Protein AF-U2TUU3-F1 (afdb_monomer_lite)

Foldseek 3Di:
DDQAQAQLPPRHRQKDWDWDDDPDPQIAIKIADPVVRDIDGPPHHRDSVVRRCVRVPDPPDQPPPPPDPDTDDDRD

Secondary structure (DSSP, 8-state):
-PPPPPPTTT--S--EEEEEEEETTEEEEEEE-TTT--EE--S---SHHHHHHHHH---------SSSS-------

Radius of gyration: 15.25 Å; chains: 1; bounding box: 42×29×30 Å

Organism: NCBI:txid1125712

Sequence (76 aa):
MSELKPCPFCGGTSAIVERYEHHEGQWRYRVVCPDCMGQVDSGWWQNAAQAIEAWNRRTEGTCHDVTTGNARCSAR

InterPro domains:
  IPR019908 Endodeoxyribonuclease toxin RalR [TIGR03655] (4-59)

pLDDT: mean 79.86, std 16.41, range [43.41, 94.31]

Structure (mmCIF, N/CA/C/O backbone):
data_AF-U2TUU3-F1
#
_entry.id   AF-U2TUU3-F1
#
loop_
_atom_site.group_PDB
_atom_site.id
_atom_site.type_symbol
_atom_site.label_atom_id
_atom_site.label_alt_id
_atom_site.label_comp_id
_atom_site.label_asym_id
_atom_site.label_entity_id
_atom_site.label_seq_id
_atom_site.pdbx_PDB_ins_code
_atom_site.Cartn_x
_atom_site.Cartn_y
_atom_site.Cartn_z
_atom_site.occupancy
_atom_site.B_iso_or_equiv
_atom_site.auth_seq_id
_atom_site.auth_comp_id
_atom_site.auth_asym_id
_atom_site.auth_atom_id
_atom_site.pdbx_PDB_model_num
ATOM 1 N N . MET A 1 1 ? 9.501 -1.810 12.112 1.00 50.19 1 MET A N 1
ATOM 2 C CA . MET A 1 1 ? 8.754 -1.738 10.840 1.00 50.19 1 MET A CA 1
ATOM 3 C C . MET A 1 1 ? 7.376 -1.220 11.196 1.00 50.19 1 MET A C 1
ATOM 5 O O . MET A 1 1 ? 6.744 -1.845 12.034 1.00 50.19 1 MET A O 1
ATOM 9 N N . SER A 1 2 ? 6.996 -0.031 10.726 1.00 68.56 2 SER A N 1
ATOM 10 C CA . SER A 1 2 ? 5.737 0.608 11.129 1.00 68.56 2 SER A CA 1
ATOM 11 C C . SER A 1 2 ? 4.546 -0.259 10.720 1.00 68.56 2 SER A C 1
ATOM 13 O O . SER A 1 2 ? 4.493 -0.725 9.584 1.00 68.56 2 SER A O 1
ATOM 15 N N . GLU A 1 3 ? 3.625 -0.504 11.648 1.00 83.56 3 GLU A N 1
ATOM 16 C CA . GLU A 1 3 ? 2.423 -1.300 11.400 1.00 83.56 3 GLU A CA 1
ATOM 17 C C . G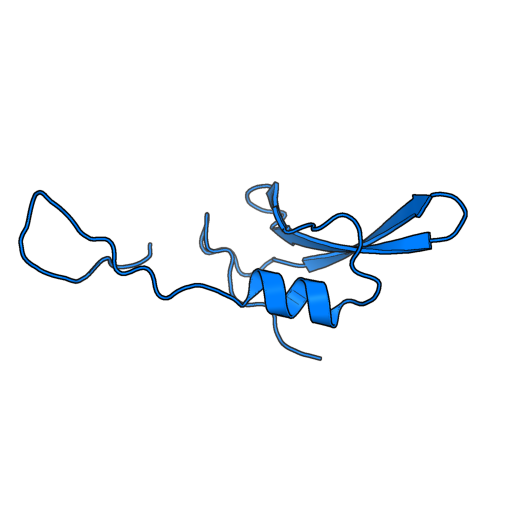LU A 1 3 ? 1.454 -0.529 10.486 1.00 83.56 3 GLU A C 1
ATOM 19 O O . GLU A 1 3 ? 1.302 0.695 10.600 1.00 83.56 3 GLU A O 1
ATOM 24 N N . LEU A 1 4 ? 0.828 -1.227 9.536 1.00 88.94 4 LEU A N 1
ATOM 25 C CA . LEU A 1 4 ? -0.188 -0.639 8.667 1.00 88.94 4 LEU A CA 1
ATOM 26 C C . LEU A 1 4 ? -1.490 -0.479 9.451 1.00 88.94 4 LEU A C 1
ATOM 28 O O . LEU A 1 4 ? -2.003 -1.436 10.027 1.00 88.94 4 LEU A O 1
ATOM 32 N N . LYS A 1 5 ? -2.063 0.727 9.434 1.00 90.06 5 LYS A N 1
ATOM 33 C CA . LYS A 1 5 ? -3.429 0.940 9.916 1.00 90.06 5 LYS A CA 1
ATOM 34 C C . LYS A 1 5 ? -4.415 0.139 9.049 1.00 90.06 5 LYS A C 1
ATOM 36 O O . LYS A 1 5 ? -4.112 -0.130 7.882 1.00 90.06 5 LYS A O 1
ATOM 41 N N . PRO A 1 6 ? -5.620 -0.171 9.565 1.00 90.69 6 PRO A N 1
ATOM 42 C CA . PRO A 1 6 ? -6.670 -0.814 8.777 1.00 90.69 6 PRO A CA 1
ATOM 43 C C . PRO A 1 6 ? -6.963 -0.065 7.468 1.00 90.69 6 PRO A C 1
ATOM 45 O O . PRO A 1 6 ? -6.594 1.098 7.291 1.00 90.69 6 PRO A O 1
ATOM 48 N N . CYS A 1 7 ? -7.664 -0.689 6.538 1.00 90.50 7 CYS A N 1
ATOM 49 C CA . CYS A 1 7 ? -8.111 -0.037 5.320 1.00 90.50 7 CYS A CA 1
ATOM 50 C C . CYS A 1 7 ? -9.147 1.051 5.645 1.00 90.50 7 CYS A C 1
ATOM 52 O O . CYS A 1 7 ? -10.118 0.766 6.342 1.00 90.50 7 CYS A O 1
ATOM 54 N N . PRO A 1 8 ? -8.985 2.296 5.159 1.00 85.50 8 PRO A N 1
ATOM 55 C CA . PRO A 1 8 ? -9.963 3.358 5.396 1.00 85.50 8 PRO A CA 1
ATOM 56 C C . PRO A 1 8 ? -11.249 3.196 4.570 1.00 85.50 8 PRO A C 1
ATOM 58 O O . PRO A 1 8 ? -12.208 3.917 4.816 1.00 85.50 8 PRO A O 1
ATOM 61 N N . PHE A 1 9 ? -11.266 2.291 3.587 1.00 86.25 9 PHE A N 1
ATOM 62 C CA . PHE A 1 9 ? -12.410 2.084 2.695 1.00 86.25 9 PHE A CA 1
ATOM 63 C C . PHE A 1 9 ? -13.329 0.955 3.168 1.00 86.25 9 PHE A C 1
ATOM 65 O O . PHE A 1 9 ? -14.545 1.101 3.126 1.00 86.25 9 PHE A O 1
ATOM 72 N N . CYS A 1 10 ? -12.754 -0.170 3.605 1.00 89.00 10 CYS A N 1
ATOM 73 C CA . CYS A 1 10 ? -13.511 -1.355 4.020 1.00 89.00 10 CYS A CA 1
ATOM 74 C C . CYS A 1 10 ? -13.316 -1.747 5.491 1.00 89.00 10 CYS A C 1
ATOM 76 O O . CYS A 1 10 ? -13.933 -2.707 5.940 1.00 89.00 10 CYS A O 1
ATOM 78 N N . GLY A 1 11 ? -12.423 -1.075 6.225 1.00 84.88 11 GLY A N 1
ATOM 79 C CA . GLY A 1 11 ? -12.082 -1.428 7.607 1.00 84.88 11 GLY A CA 1
ATOM 80 C C . GLY A 1 11 ? -11.187 -2.666 7.759 1.00 84.88 11 GLY A C 1
ATOM 81 O O . GLY A 1 11 ? -10.769 -2.971 8.873 1.00 84.88 11 GLY A O 1
ATOM 82 N N . GLY A 1 12 ? -10.852 -3.368 6.670 1.00 87.31 12 GLY A N 1
ATOM 83 C CA . GLY A 1 12 ? -10.049 -4.594 6.705 1.00 87.31 12 GLY A CA 1
ATOM 84 C C . GLY A 1 12 ? -8.613 -4.374 7.190 1.00 87.31 12 GLY A C 1
ATOM 85 O O . GLY A 1 12 ? -7.967 -3.389 6.840 1.00 87.31 12 GLY A O 1
ATOM 86 N N . THR A 1 13 ? -8.085 -5.303 7.982 1.00 87.88 13 THR A N 1
ATOM 87 C CA . THR A 1 13 ? -6.721 -5.250 8.548 1.00 87.88 13 THR A CA 1
ATOM 88 C C . THR A 1 13 ? -5.669 -5.935 7.677 1.00 87.88 13 THR A C 1
ATOM 90 O O . THR A 1 13 ? -4.492 -5.934 8.020 1.00 87.88 13 THR A O 1
ATOM 93 N N . SER A 1 14 ? -6.072 -6.490 6.536 1.00 89.69 14 SER A N 1
ATOM 94 C CA . SER A 1 14 ? -5.219 -7.281 5.642 1.00 89.69 14 SER A CA 1
ATOM 95 C C . SER A 1 14 ? -4.391 -6.436 4.668 1.00 89.69 14 SER A C 1
ATOM 97 O O . SER A 1 14 ? -3.940 -6.950 3.648 1.00 89.69 14 SER A O 1
ATOM 99 N N . ALA A 1 15 ? -4.227 -5.133 4.915 1.00 91.25 15 ALA A N 1
ATOM 100 C CA . ALA A 1 15 ? -3.434 -4.276 4.038 1.00 91.25 15 ALA A CA 1
ATOM 101 C C . ALA A 1 15 ? -1.967 -4.733 4.029 1.00 91.25 15 ALA A C 1
ATOM 103 O O . ALA A 1 15 ? -1.386 -5.005 5.079 1.00 91.25 15 ALA A O 1
ATOM 104 N N . ILE A 1 16 ? -1.367 -4.798 2.842 1.00 93.50 16 ILE A N 1
ATOM 105 C CA . ILE A 1 16 ? 0.006 -5.268 2.643 1.00 93.50 16 ILE A CA 1
ATOM 106 C C . ILE A 1 16 ? 0.834 -4.232 1.890 1.00 93.50 16 ILE A C 1
ATOM 108 O O . ILE A 1 16 ? 0.326 -3.514 1.028 1.00 93.50 16 ILE A O 1
ATOM 112 N N . VAL A 1 17 ? 2.132 -4.178 2.195 1.00 93.81 17 VAL A N 1
ATOM 113 C CA . VAL A 1 17 ? 3.100 -3.438 1.380 1.00 93.81 17 VAL A CA 1
ATOM 114 C C . VAL A 1 17 ? 3.552 -4.342 0.243 1.00 93.81 17 VAL A C 1
ATOM 116 O O . VAL A 1 17 ? 4.146 -5.393 0.479 1.00 93.81 17 VAL A O 1
ATOM 119 N N . GLU A 1 18 ? 3.304 -3.922 -0.987 1.00 93.56 18 GLU A N 1
ATOM 120 C CA . GLU A 1 18 ? 3.741 -4.629 -2.180 1.00 93.56 18 GLU A CA 1
ATOM 121 C C . GLU A 1 18 ? 4.956 -3.922 -2.794 1.00 93.56 18 GLU A C 1
ATOM 123 O O . GLU A 1 18 ? 4.981 -2.694 -2.918 1.00 93.56 18 GLU A O 1
ATOM 128 N N . ARG A 1 19 ? 5.967 -4.707 -3.180 1.00 93.38 19 ARG A N 1
ATOM 129 C CA . ARG A 1 19 ? 7.121 -4.243 -3.954 1.00 93.38 19 ARG A CA 1
ATOM 130 C C . ARG A 1 19 ? 6.961 -4.700 -5.398 1.00 93.38 19 ARG A C 1
ATOM 132 O O . ARG A 1 19 ? 6.877 -5.902 -5.638 1.00 93.38 19 ARG A O 1
ATOM 139 N N . TYR A 1 20 ? 6.997 -3.765 -6.337 1.00 90.88 20 TYR A N 1
ATOM 140 C CA . TYR A 1 20 ? 6.870 -4.048 -7.763 1.00 90.88 20 TYR A CA 1
ATOM 141 C C . TYR A 1 20 ? 7.985 -3.365 -8.561 1.00 90.88 20 TYR A C 1
ATOM 143 O O . TYR A 1 20 ? 8.548 -2.355 -8.137 1.00 90.88 20 TYR A O 1
ATOM 151 N N . GLU A 1 21 ? 8.343 -3.946 -9.702 1.00 89.69 21 GLU A N 1
ATOM 152 C CA . GLU A 1 21 ? 9.279 -3.338 -10.648 1.00 89.69 21 GLU A CA 1
ATOM 153 C C . GLU A 1 21 ? 8.502 -2.419 -11.594 1.00 89.69 21 GLU A C 1
ATOM 155 O O . GLU A 1 21 ? 7.438 -2.800 -12.080 1.00 89.69 21 GLU A O 1
ATOM 160 N N . HIS A 1 22 ? 9.006 -1.207 -11.838 1.00 80.81 22 HIS A N 1
ATOM 161 C CA . HIS A 1 22 ? 8.338 -0.268 -12.745 1.00 80.81 22 HIS A CA 1
ATOM 162 C C . HIS A 1 22 ? 9.100 -0.018 -14.054 1.00 80.81 22 HIS A C 1
ATOM 164 O O . HIS A 1 22 ? 8.510 -0.124 -15.121 1.00 80.81 22 HIS A O 1
ATOM 170 N N . HIS A 1 23 ? 10.385 0.349 -13.998 1.00 77.44 23 HIS A N 1
ATOM 171 C CA . HIS A 1 23 ? 11.235 0.560 -15.182 1.00 77.44 23 HIS A CA 1
ATOM 172 C C . HIS A 1 23 ? 12.672 0.137 -14.881 1.00 77.44 23 HIS A C 1
ATOM 174 O O . HIS A 1 23 ? 13.200 0.555 -13.855 1.00 77.44 23 HIS A O 1
ATOM 180 N N . GLU A 1 24 ? 13.283 -0.653 -15.773 1.00 72.19 24 GLU A N 1
ATOM 181 C CA . GLU A 1 24 ? 14.713 -1.030 -15.784 1.00 72.19 24 GLU A CA 1
ATOM 182 C C . GLU A 1 24 ? 15.338 -1.175 -14.383 1.00 72.19 24 GLU A C 1
ATOM 184 O O . GLU A 1 24 ? 16.205 -0.402 -13.974 1.00 72.19 24 GLU A O 1
ATOM 189 N N . GLY A 1 25 ? 14.855 -2.154 -13.610 1.00 75.38 25 GLY A N 1
ATOM 190 C CA . GLY A 1 25 ? 15.415 -2.499 -12.299 1.00 75.38 25 GLY A CA 1
ATOM 191 C C . GLY A 1 25 ? 15.090 -1.527 -11.157 1.00 75.38 25 GLY A C 1
ATOM 192 O O . GLY A 1 25 ? 15.583 -1.709 -10.042 1.00 75.38 25 GLY A O 1
ATOM 193 N N . GLN A 1 26 ? 14.258 -0.507 -11.390 1.00 84.62 26 GLN A N 1
ATOM 194 C CA . GLN A 1 26 ? 13.783 0.382 -10.331 1.00 84.62 26 GLN A CA 1
ATOM 195 C C . GLN A 1 26 ? 12.617 -0.256 -9.578 1.00 84.62 26 GLN A C 1
ATOM 197 O O . GLN A 1 26 ? 11.500 -0.390 -10.095 1.00 84.62 26 GLN A O 1
ATOM 202 N N . TRP A 1 27 ? 12.885 -0.599 -8.322 1.00 89.50 27 TRP A N 1
ATOM 203 C CA . TRP A 1 27 ? 11.887 -1.095 -7.386 1.00 89.50 27 TRP A CA 1
ATOM 204 C C . TRP A 1 27 ? 11.044 0.045 -6.834 1.00 89.50 27 TRP A C 1
ATOM 206 O O . TRP A 1 27 ? 11.563 1.067 -6.384 1.00 89.50 27 TRP A O 1
ATOM 216 N N . ARG A 1 28 ? 9.733 -0.168 -6.812 1.00 92.94 28 ARG A N 1
ATOM 217 C CA . ARG A 1 28 ? 8.769 0.722 -6.178 1.00 92.94 28 ARG A CA 1
ATOM 218 C C . ARG A 1 28 ? 7.967 -0.017 -5.128 1.00 92.94 28 ARG A C 1
ATOM 220 O O . ARG A 1 28 ? 7.851 -1.242 -5.156 1.00 92.94 28 ARG A O 1
ATOM 227 N N . TYR A 1 29 ? 7.435 0.749 -4.191 1.00 93.44 29 TYR A N 1
ATOM 228 C CA . TYR A 1 29 ? 6.610 0.242 -3.106 1.00 93.44 29 TYR A CA 1
ATOM 229 C C . TYR A 1 29 ? 5.235 0.887 -3.174 1.00 93.44 29 TYR A C 1
ATOM 231 O O . TYR A 1 29 ? 5.137 2.086 -3.411 1.00 93.44 29 TYR A O 1
ATOM 239 N N . ARG A 1 30 ? 4.192 0.103 -2.915 1.00 93.75 30 ARG A N 1
ATOM 240 C CA . ARG A 1 30 ? 2.812 0.566 -2.727 1.00 93.75 30 ARG A CA 1
ATOM 241 C C . ARG A 1 30 ? 2.176 -0.159 -1.551 1.00 93.75 30 ARG A C 1
ATOM 243 O O . ARG A 1 30 ? 2.688 -1.188 -1.118 1.00 93.75 30 ARG A O 1
ATOM 250 N N . VAL A 1 31 ? 1.061 0.353 -1.043 1.00 94.19 31 VAL A N 1
ATOM 251 C CA . VAL A 1 31 ? 0.210 -0.401 -0.107 1.00 94.19 31 VAL A CA 1
ATOM 252 C C . VAL A 1 31 ? -1.080 -0.759 -0.817 1.00 94.19 31 VAL A C 1
ATOM 254 O O . VAL A 1 31 ? -1.670 0.098 -1.474 1.00 94.19 31 VAL A O 1
ATOM 257 N N . VAL A 1 32 ? -1.512 -2.009 -0.687 1.00 94.12 32 VAL A N 1
ATOM 258 C CA . VAL A 1 32 ? -2.767 -2.506 -1.250 1.00 94.12 32 VAL A CA 1
ATOM 259 C C . VAL A 1 32 ? -3.559 -3.253 -0.184 1.00 94.12 32 VAL A C 1
ATOM 261 O O . VAL A 1 32 ? -3.016 -4.041 0.589 1.00 94.12 32 VAL A O 1
ATOM 264 N N . CYS A 1 33 ? -4.859 -2.993 -0.132 1.00 94.31 33 CYS A N 1
ATOM 265 C CA . CYS A 1 33 ? -5.813 -3.801 0.606 1.00 94.31 33 CYS A CA 1
ATOM 266 C C . CYS A 1 33 ? -6.385 -4.867 -0.342 1.00 94.31 33 CYS A C 1
ATOM 268 O O . CYS A 1 33 ? -7.058 -4.498 -1.303 1.00 94.31 33 CYS A O 1
ATOM 270 N N . PRO A 1 34 ? -6.152 -6.167 -0.092 1.00 92.94 34 PRO A N 1
ATOM 271 C CA . PRO A 1 34 ? -6.650 -7.239 -0.952 1.00 92.94 34 PRO A CA 1
ATOM 272 C C . PRO A 1 34 ? -8.175 -7.402 -0.871 1.00 92.94 34 PRO A C 1
ATOM 274 O O . PRO A 1 34 ? -8.781 -7.890 -1.817 1.00 92.94 34 PRO A O 1
ATOM 277 N N . ASP A 1 35 ? -8.807 -6.965 0.224 1.00 90.81 35 ASP A N 1
ATOM 278 C CA . ASP A 1 35 ? -10.251 -7.132 0.432 1.00 90.81 35 ASP A CA 1
ATOM 279 C C . ASP A 1 35 ? -11.089 -6.206 -0.458 1.00 90.81 35 ASP A C 1
ATOM 281 O O . ASP A 1 35 ? -12.156 -6.585 -0.934 1.00 90.81 35 ASP A O 1
ATOM 285 N N . CYS A 1 36 ? -10.625 -4.972 -0.673 1.00 92.19 36 CYS A N 1
ATOM 286 C CA . CYS A 1 36 ? -11.362 -3.963 -1.440 1.00 92.19 36 CYS A CA 1
ATOM 287 C C . CYS A 1 36 ? -10.579 -3.402 -2.629 1.00 92.19 36 CYS A C 1
ATOM 289 O O . CYS A 1 36 ? -11.036 -2.452 -3.262 1.00 92.19 36 CYS A O 1
ATOM 291 N N . MET A 1 37 ? -9.380 -3.930 -2.891 1.00 91.56 37 MET A N 1
ATOM 292 C CA . MET A 1 37 ? -8.446 -3.449 -3.916 1.00 91.56 37 MET A CA 1
ATOM 293 C C . MET A 1 37 ? -8.070 -1.963 -3.770 1.00 91.56 37 MET A C 1
ATOM 295 O O . MET A 1 37 ? -7.604 -1.329 -4.714 1.00 91.56 37 MET A O 1
ATOM 299 N N . GLY A 1 38 ? -8.257 -1.393 -2.575 1.00 90.69 38 GLY A N 1
ATOM 300 C CA . GLY A 1 38 ? -7.852 -0.025 -2.272 1.00 90.69 38 GLY A CA 1
ATOM 301 C C . GLY A 1 38 ? -6.334 0.052 -2.221 1.00 90.69 38 GLY A C 1
ATOM 302 O O . GLY A 1 38 ? -5.714 -0.675 -1.448 1.00 90.69 38 GLY A O 1
ATOM 303 N N . GLN A 1 39 ? -5.734 0.923 -3.027 1.00 92.38 39 GLN A N 1
ATOM 304 C CA . GLN A 1 39 ? -4.283 1.061 -3.107 1.00 92.38 39 GLN A CA 1
ATOM 305 C C . GLN A 1 39 ? -3.837 2.505 -2.902 1.00 92.38 39 GLN A C 1
ATOM 307 O O . GLN A 1 39 ? -4.519 3.446 -3.307 1.00 92.38 39 GLN A O 1
ATOM 312 N N . VAL A 1 40 ? -2.656 2.670 -2.310 1.00 91.25 40 VAL A N 1
ATOM 313 C CA . VAL A 1 40 ? -1.915 3.928 -2.323 1.00 91.25 40 VAL A CA 1
ATOM 314 C C . VAL A 1 40 ? -0.585 3.677 -3.021 1.00 91.25 40 VAL A C 1
ATOM 316 O O . VAL A 1 40 ? 0.190 2.807 -2.623 1.00 91.25 40 VAL A O 1
ATOM 319 N N . ASP A 1 41 ? -0.344 4.418 -4.094 1.00 91.25 41 ASP A N 1
ATOM 320 C CA . ASP A 1 41 ? 0.875 4.348 -4.888 1.00 91.25 41 ASP A CA 1
ATOM 321 C C . ASP A 1 41 ? 1.188 5.749 -5.408 1.00 91.25 41 ASP A C 1
ATOM 323 O O . ASP A 1 41 ? 0.321 6.408 -5.981 1.00 91.25 41 ASP A O 1
ATOM 327 N N . SER A 1 42 ? 2.411 6.220 -5.177 1.00 87.12 42 SER A N 1
ATOM 328 C CA . SER A 1 42 ? 2.883 7.455 -5.804 1.00 87.12 42 SER A CA 1
ATOM 329 C C . SER A 1 42 ? 3.477 7.211 -7.180 1.00 87.12 42 SER A C 1
ATOM 331 O O . SER A 1 42 ? 3.622 8.154 -7.944 1.00 87.12 42 SER A O 1
ATOM 333 N N . GLY A 1 43 ? 3.886 5.981 -7.491 1.00 87.25 43 GLY A N 1
ATOM 334 C CA . GLY A 1 43 ? 4.701 5.719 -8.663 1.00 87.25 43 GLY A CA 1
ATOM 335 C C . GLY A 1 43 ? 6.131 6.257 -8.533 1.00 87.25 43 GLY A C 1
ATOM 336 O O . GLY A 1 43 ? 6.790 6.467 -9.538 1.00 87.25 43 GLY A O 1
ATOM 337 N N . TRP A 1 44 ? 6.672 6.502 -7.338 1.00 87.69 44 TRP A N 1
ATOM 338 C CA . TRP A 1 44 ? 8.113 6.796 -7.195 1.00 87.69 44 TRP A CA 1
ATOM 339 C C . TRP A 1 44 ? 8.710 6.447 -5.830 1.00 87.69 44 TRP A C 1
ATOM 341 O O . TRP A 1 44 ? 9.893 6.705 -5.603 1.00 87.69 44 TRP A O 1
ATOM 351 N N . TRP A 1 45 ? 7.943 5.857 -4.910 1.00 92.00 45 TRP A N 1
ATOM 352 C CA . TRP A 1 45 ? 8.464 5.467 -3.598 1.00 92.00 45 TRP A CA 1
ATOM 353 C C . TRP A 1 45 ? 9.504 4.357 -3.710 1.00 92.00 45 TRP A C 1
ATOM 355 O O . TRP A 1 45 ? 9.205 3.262 -4.176 1.00 92.00 45 TRP A O 1
ATOM 365 N N . GLN A 1 46 ? 10.712 4.646 -3.229 1.00 90.38 46 GLN A N 1
ATOM 366 C CA . GLN A 1 46 ? 11.872 3.749 -3.295 1.00 90.38 46 GLN A CA 1
ATOM 367 C C . GLN A 1 46 ? 12.007 2.872 -2.043 1.00 90.38 46 GLN A C 1
ATOM 369 O O . GLN A 1 46 ? 12.886 2.016 -1.969 1.00 90.38 46 GLN A O 1
ATOM 374 N N . ASN A 1 47 ? 11.165 3.086 -1.028 1.00 90.75 47 ASN A N 1
ATOM 375 C CA . ASN A 1 47 ? 11.173 2.295 0.196 1.00 90.75 47 ASN A CA 1
ATOM 376 C C . ASN A 1 47 ? 9.759 2.073 0.757 1.00 90.75 47 ASN A C 1
ATOM 378 O O . ASN A 1 47 ? 8.841 2.861 0.531 1.00 90.75 47 ASN A O 1
ATOM 382 N N . ALA A 1 48 ? 9.609 0.997 1.534 1.00 91.50 48 ALA A N 1
ATOM 383 C CA . ALA A 1 48 ? 8.346 0.614 2.163 1.00 91.50 48 ALA A CA 1
ATOM 384 C C . ALA A 1 48 ? 7.830 1.655 3.171 1.00 91.50 48 ALA A C 1
ATOM 386 O O . ALA A 1 48 ? 6.623 1.825 3.308 1.00 91.50 48 ALA A O 1
ATOM 387 N N . ALA A 1 49 ? 8.727 2.365 3.864 1.00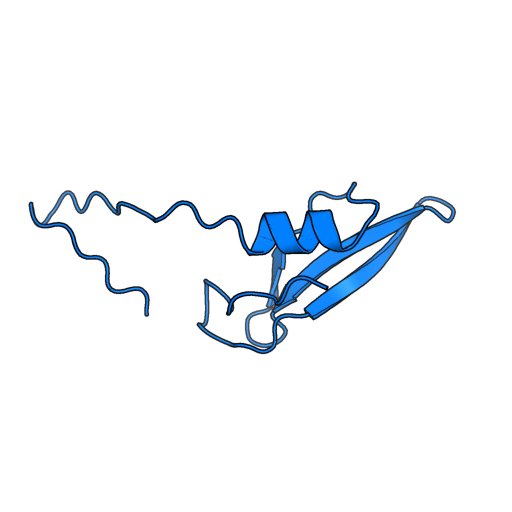 91.75 49 ALA A N 1
ATOM 388 C CA . ALA A 1 49 ? 8.345 3.350 4.873 1.00 91.75 49 ALA A CA 1
ATOM 389 C C . ALA A 1 49 ? 7.538 4.501 4.261 1.00 91.75 49 ALA A C 1
ATOM 391 O O . ALA A 1 49 ? 6.521 4.883 4.820 1.00 91.75 49 ALA A O 1
ATOM 392 N N . GLN A 1 50 ? 7.923 4.993 3.080 1.00 91.88 50 GLN A N 1
ATOM 393 C CA . GLN A 1 50 ? 7.163 6.020 2.363 1.00 91.88 50 GLN A CA 1
ATOM 394 C C . GLN A 1 50 ? 5.734 5.56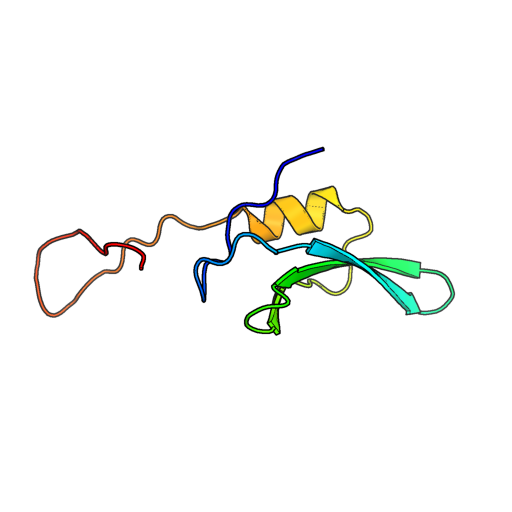9 2.038 1.00 91.88 50 GLN A C 1
ATOM 396 O O . GLN A 1 50 ? 4.795 6.345 2.208 1.00 91.88 50 GLN A O 1
ATOM 401 N N . ALA A 1 51 ? 5.566 4.316 1.607 1.00 92.12 51 ALA A N 1
ATOM 402 C CA . ALA A 1 51 ? 4.256 3.752 1.299 1.00 92.12 51 ALA A CA 1
ATOM 4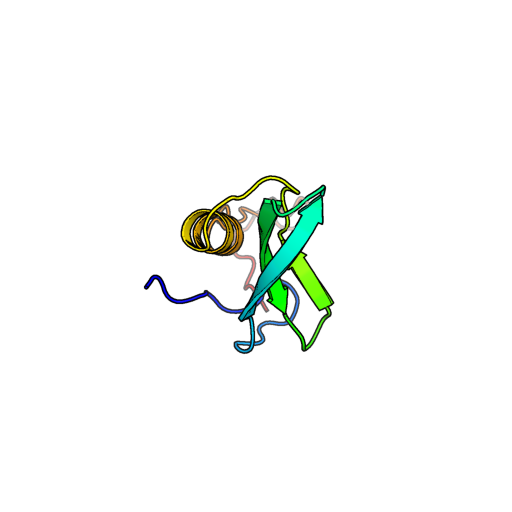03 C C . ALA A 1 51 ? 3.403 3.577 2.572 1.00 92.12 51 ALA A C 1
ATOM 405 O O . ALA A 1 51 ? 2.225 3.934 2.577 1.00 92.12 51 ALA A O 1
ATOM 406 N N . ILE A 1 52 ? 4.008 3.101 3.669 1.00 92.00 52 ILE A N 1
ATOM 407 C CA . ILE A 1 52 ? 3.340 2.955 4.972 1.00 92.00 52 ILE A CA 1
ATOM 408 C C . ILE A 1 52 ? 2.923 4.317 5.532 1.00 92.00 52 ILE A C 1
ATOM 410 O O . ILE A 1 52 ? 1.781 4.476 5.952 1.00 92.00 52 ILE A O 1
ATOM 414 N N . GLU A 1 53 ? 3.813 5.309 5.511 1.00 92.25 53 GLU A N 1
ATOM 415 C CA . GLU A 1 53 ? 3.513 6.667 5.972 1.00 92.25 53 GLU A CA 1
ATOM 416 C C . GLU A 1 53 ? 2.377 7.279 5.151 1.00 92.25 53 GLU A C 1
ATOM 418 O O . GLU A 1 53 ? 1.453 7.855 5.719 1.00 92.25 53 GLU A O 1
ATOM 423 N N . ALA A 1 54 ? 2.383 7.102 3.827 1.00 90.25 54 ALA A N 1
ATOM 424 C CA . ALA A 1 54 ? 1.302 7.572 2.968 1.00 90.25 54 ALA A CA 1
ATOM 425 C C . ALA A 1 54 ? -0.039 6.884 3.270 1.00 90.25 54 ALA A C 1
ATOM 427 O O . ALA A 1 54 ? -1.061 7.565 3.328 1.00 90.25 54 ALA A O 1
ATOM 428 N N . TRP A 1 55 ? -0.037 5.568 3.504 1.00 91.31 55 TRP A N 1
ATOM 429 C CA . TRP A 1 55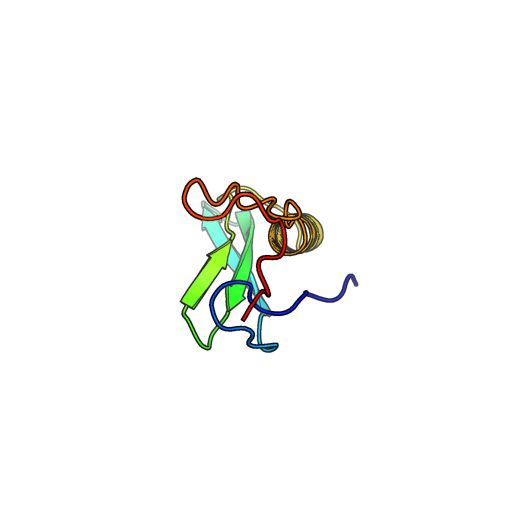 ? -1.230 4.811 3.903 1.00 91.31 55 TRP A CA 1
ATOM 430 C C . TRP A 1 55 ? -1.755 5.234 5.283 1.00 91.31 55 TRP A C 1
ATOM 432 O O . TRP A 1 55 ? -2.959 5.392 5.494 1.00 91.31 55 TRP A O 1
ATOM 442 N N . ASN A 1 56 ? -0.845 5.458 6.231 1.00 90.25 56 ASN A N 1
ATOM 443 C CA . ASN A 1 56 ? -1.167 5.809 7.611 1.00 90.25 56 ASN A CA 1
ATOM 444 C C . ASN A 1 56 ? -1.498 7.295 7.805 1.00 90.25 56 ASN A C 1
ATOM 446 O O . ASN A 1 56 ? -2.115 7.641 8.827 1.00 90.25 56 ASN A O 1
ATOM 450 N N . ARG A 1 57 ? -1.120 8.155 6.845 1.00 87.00 57 ARG A N 1
ATOM 451 C CA . ARG A 1 57 ? -1.464 9.580 6.778 1.00 87.00 57 ARG A CA 1
ATOM 452 C C . ARG A 1 57 ? -2.939 9.732 6.429 1.00 87.00 57 ARG A C 1
ATOM 454 O O . ARG A 1 57 ? -3.321 10.063 5.311 1.00 87.00 57 ARG A O 1
ATOM 461 N N . ARG A 1 58 ? -3.775 9.519 7.436 1.00 71.31 58 ARG A N 1
ATOM 462 C CA . ARG A 1 58 ? -5.165 9.953 7.421 1.00 71.31 58 ARG A CA 1
ATOM 463 C C . ARG A 1 58 ? -5.185 11.384 7.937 1.00 71.31 58 ARG A C 1
ATOM 465 O O . ARG A 1 58 ? -4.793 11.621 9.075 1.00 71.31 58 ARG A O 1
ATOM 472 N N . THR A 1 59 ? -5.625 12.334 7.121 1.00 56.88 59 THR A N 1
ATOM 473 C CA . THR A 1 59 ? -6.189 13.563 7.681 1.00 56.88 59 THR A CA 1
ATOM 474 C C . THR A 1 59 ? -7.376 13.111 8.516 1.00 56.88 59 THR A C 1
ATOM 476 O O . THR A 1 59 ? -8.261 12.452 7.967 1.00 56.88 59 THR A O 1
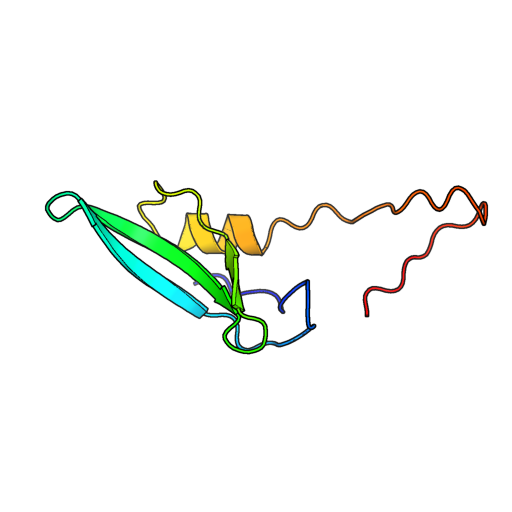ATOM 479 N N . GLU A 1 60 ? -7.370 13.362 9.825 1.00 57.38 60 GLU A N 1
ATOM 480 C CA . GLU A 1 60 ? -8.581 13.222 10.632 1.00 57.38 60 GLU A CA 1
ATOM 481 C C . GLU A 1 60 ? -9.666 14.019 9.913 1.00 57.38 60 GLU A C 1
ATOM 483 O O . GLU A 1 60 ? -9.604 15.244 9.828 1.00 57.38 60 GLU A O 1
ATOM 488 N N . GLY A 1 61 ? -10.563 13.302 9.239 1.00 51.84 61 GLY A N 1
ATOM 489 C CA . GLY A 1 61 ? -11.553 13.915 8.384 1.00 51.84 61 GLY A CA 1
ATOM 490 C C . GLY A 1 61 ? -12.539 14.626 9.283 1.00 51.84 61 GLY A C 1
ATOM 491 O O . GLY A 1 61 ? -13.452 13.997 9.813 1.00 51.84 61 GLY A O 1
ATOM 492 N N . THR A 1 62 ? -12.384 15.935 9.449 1.00 50.03 62 THR A N 1
ATOM 493 C CA . THR A 1 62 ? -13.525 16.775 9.774 1.00 50.03 62 THR A CA 1
ATOM 494 C C . THR A 1 62 ? -14.424 16.747 8.547 1.00 50.03 62 THR A C 1
ATOM 496 O O . THR A 1 62 ? -14.294 17.528 7.610 1.00 50.03 62 THR A O 1
ATOM 499 N N . CYS A 1 63 ? -15.324 15.771 8.506 1.00 50.78 63 CYS A N 1
ATOM 500 C CA . CYS A 1 63 ? -16.463 15.866 7.621 1.00 50.78 63 CYS A CA 1
ATOM 501 C C . CYS A 1 63 ? -17.261 17.097 8.075 1.00 50.78 63 CYS A C 1
ATOM 503 O O . CYS A 1 63 ? -17.783 17.142 9.190 1.00 50.78 63 CYS A O 1
ATOM 505 N N . HIS A 1 64 ? -17.281 18.146 7.254 1.00 51.09 64 HIS A N 1
ATOM 506 C CA . HIS A 1 64 ? -18.224 19.235 7.453 1.00 51.09 64 HIS A CA 1
ATOM 507 C C . HIS A 1 64 ? -19.551 18.765 6.864 1.00 51.09 64 HIS A C 1
ATOM 509 O O . HIS A 1 64 ? -19.804 18.918 5.670 1.00 51.09 64 HIS A O 1
ATOM 515 N N . ASP A 1 65 ? -20.353 18.099 7.689 1.00 53.53 65 ASP A N 1
ATOM 516 C CA . ASP A 1 65 ? -21.738 17.827 7.340 1.00 53.53 65 ASP A CA 1
ATOM 517 C C . ASP A 1 65 ? -22.482 19.166 7.257 1.00 53.53 65 ASP A C 1
ATOM 519 O O . ASP A 1 65 ? -22.719 19.827 8.263 1.00 53.53 65 ASP A O 1
ATOM 523 N N . VAL A 1 66 ? -22.820 19.592 6.040 1.00 61.69 66 VAL A N 1
ATOM 524 C CA . VAL A 1 66 ? -23.619 20.808 5.797 1.00 61.69 66 VAL A CA 1
ATOM 525 C C . VAL A 1 66 ? -25.079 20.646 6.235 1.00 61.69 66 VAL A C 1
ATOM 527 O O . VAL A 1 66 ? -25.823 21.624 6.253 1.00 61.69 66 VAL A O 1
ATOM 530 N N . THR A 1 67 ? -25.497 19.428 6.589 1.00 58.94 67 THR A N 1
ATOM 531 C CA . THR A 1 67 ? -26.893 19.086 6.897 1.00 58.94 67 THR A CA 1
ATOM 532 C C . THR A 1 67 ? -27.198 19.107 8.395 1.00 58.94 67 THR A C 1
ATOM 534 O O . THR A 1 67 ? -28.296 19.484 8.800 1.00 58.94 67 THR A O 1
ATOM 537 N N . THR A 1 68 ? -26.224 18.759 9.230 1.00 59.16 68 THR A N 1
ATOM 538 C CA . THR A 1 68 ? -26.332 18.708 10.686 1.00 59.16 68 THR A CA 1
ATOM 539 C C . THR A 1 68 ? -25.140 19.471 11.230 1.00 59.16 68 THR A C 1
ATOM 541 O O . THR A 1 68 ? -24.004 19.030 11.107 1.00 59.16 68 THR A O 1
ATOM 544 N N . GLY A 1 69 ? -25.364 20.621 11.859 1.00 56.00 69 GLY A N 1
ATOM 545 C CA . GLY A 1 69 ? -24.311 21.372 12.548 1.00 56.00 69 GLY A CA 1
ATOM 546 C C . GLY A 1 69 ? -23.763 20.652 13.791 1.00 56.00 69 GLY A C 1
ATOM 547 O O . GLY A 1 69 ? -23.735 21.242 14.866 1.00 56.00 69 GLY A O 1
ATOM 548 N N . ASN A 1 70 ? -23.376 19.375 13.695 1.00 55.19 70 ASN A N 1
ATOM 549 C CA . ASN A 1 70 ? -22.743 18.618 14.764 1.00 55.19 70 ASN A CA 1
ATOM 550 C C . ASN A 1 70 ? -21.708 17.619 14.222 1.00 55.19 70 ASN A C 1
ATOM 552 O O . ASN A 1 70 ? -21.989 16.761 13.387 1.00 55.19 70 ASN A O 1
ATOM 556 N N . ALA A 1 71 ? -20.494 17.743 14.753 1.00 55.88 71 ALA A N 1
ATOM 557 C CA . ALA A 1 71 ? -19.307 17.008 14.365 1.00 55.88 71 ALA A CA 1
ATOM 558 C C . ALA A 1 71 ? -19.230 15.661 15.091 1.00 55.88 71 ALA A C 1
ATOM 560 O O . ALA A 1 71 ? -18.854 15.611 16.261 1.00 55.88 71 ALA A O 1
ATOM 561 N N . ARG A 1 72 ? -19.529 14.565 14.389 1.00 49.53 72 ARG A N 1
ATOM 562 C CA . ARG A 1 72 ? -18.959 13.232 14.661 1.00 49.53 72 ARG A CA 1
ATOM 563 C C . ARG A 1 72 ? -19.285 12.297 13.497 1.00 49.53 72 ARG A C 1
ATOM 565 O O . ARG A 1 72 ? -20.272 11.571 13.533 1.00 49.53 72 ARG A O 1
ATOM 572 N N . CYS A 1 73 ? -18.430 12.282 12.472 1.00 49.78 73 CYS A N 1
ATOM 573 C CA . CYS A 1 73 ? -18.389 11.125 11.583 1.00 49.78 73 CYS A CA 1
ATOM 574 C C . CYS A 1 73 ? -17.801 9.950 12.353 1.00 49.78 73 CYS A C 1
ATOM 576 O O . CYS A 1 73 ? -16.601 9.899 12.617 1.00 49.78 73 CYS A O 1
ATOM 578 N N . SER A 1 74 ? -18.649 8.995 12.712 1.00 47.81 74 SER A N 1
ATOM 579 C CA . SER A 1 74 ? -18.191 7.655 13.048 1.00 47.81 74 SER A CA 1
ATOM 580 C C . SER A 1 74 ? -17.667 7.018 11.763 1.00 47.81 74 SER A C 1
ATOM 582 O O . SER A 1 74 ? -18.447 6.714 10.861 1.00 47.81 74 SER A O 1
ATOM 584 N N . ALA A 1 75 ? -16.345 6.870 11.662 1.00 48.91 75 ALA A N 1
ATOM 585 C CA . ALA A 1 75 ? -15.732 6.001 10.667 1.00 48.91 75 ALA A CA 1
ATOM 586 C C . ALA A 1 75 ? -16.354 4.602 10.820 1.00 48.91 75 ALA A C 1
ATOM 588 O O . ALA A 1 75 ? -16.312 4.040 11.916 1.00 48.91 75 ALA A O 1
ATOM 589 N N . ARG A 1 76 ? -17.010 4.112 9.765 1.00 43.41 76 ARG A N 1
ATOM 590 C CA . ARG A 1 76 ? -17.453 2.716 9.673 1.00 43.41 76 ARG A CA 1
ATOM 591 C C . ARG A 1 76 ? -16.268 1.809 9.385 1.00 43.41 76 ARG A C 1
ATOM 593 O O . ARG A 1 76 ? -15.345 2.272 8.679 1.00 43.41 76 ARG A O 1
#